Protein AF-A0A7V0YUP2-F1 (afdb_monomer_lite)

Foldseek 3Di:
DDLPVDDPVVSVVVVVVCVDPVNVCCVVVCVVVVCVVVDDDDFAADDCCVQPVVLCCVQPVVVVVVQVVPPDDDPVNVCVVVVDDDPDSVPDDGAAAADDDDQAPDDPDPPDDPPDPDDHDPRPQDPVNVVVVVCVQCVPPPGHGHHD

Sequence (148 aa):
MNLDVYTPEHKLELEKLLDSPEWKKVINSGLVDEVKSNRLEPKKLRPFIDTVVNQLLEFNEERVKQLVGKNHITEDEILSELAKWPEDLNGKDPVISFLGFNVTPDCNFKPRCIYCNQPYVEPKVDLQTWKDIITESTSNVTDSGPYI

Secondary structure (DSSP, 8-state):
---TTS-HHHHHHHHHHHHSHHHHHHHHTSHHHHHHHT--PPPPBPPHIIIIIHHHHHHHHHHHHHHHHSTT--HHHHHHHHSSPPSSSTT--PPP-B----S----S-SSPPTT-----------HHHHHHHHHHHHHT-SS-B-B-

Structure (mmCIF, N/CA/C/O backbone):
data_AF-A0A7V0YUP2-F1
#
_entry.id   AF-A0A7V0YUP2-F1
#
loop_
_atom_site.group_PDB
_atom_site.id
_atom_site.type_symbol
_atom_site.label_atom_id
_atom_site.label_alt_id
_atom_site.label_comp_id
_atom_site.label_asym_id
_atom_site.label_entity_id
_atom_site.label_seq_id
_atom_site.pdbx_PDB_ins_code
_atom_site.Cartn_x
_atom_site.Cartn_y
_atom_site.Cartn_z
_atom_site.occupancy
_atom_site.B_iso_or_equiv
_atom_site.auth_seq_id
_atom_site.auth_comp_id
_atom_site.auth_asym_id
_atom_site.auth_atom_id
_atom_site.pdbx_PDB_model_num
ATOM 1 N N . MET A 1 1 ? -2.322 -10.654 27.657 1.00 70.25 1 MET A N 1
ATOM 2 C CA . MET A 1 1 ? -1.588 -9.817 26.684 1.00 70.25 1 MET A CA 1
ATOM 3 C C . MET A 1 1 ? -0.183 -9.636 27.238 1.00 70.25 1 MET A C 1
ATOM 5 O O . MET A 1 1 ? -0.086 -9.319 28.414 1.00 70.25 1 MET A O 1
ATOM 9 N N . ASN A 1 2 ? 0.876 -9.936 26.481 1.00 84.25 2 ASN A N 1
ATOM 10 C CA . ASN A 1 2 ? 2.246 -9.720 26.961 1.00 84.25 2 ASN A CA 1
ATOM 11 C C . ASN A 1 2 ? 2.661 -8.278 26.633 1.00 84.25 2 ASN A C 1
ATOM 13 O O . ASN A 1 2 ? 2.800 -7.950 25.457 1.00 84.25 2 ASN A O 1
ATOM 17 N N . LEU A 1 3 ? 2.809 -7.430 27.654 1.00 88.88 3 LEU A N 1
ATOM 18 C CA . LEU A 1 3 ? 3.176 -6.018 27.494 1.00 88.88 3 LEU A CA 1
ATOM 19 C C . LEU A 1 3 ? 4.690 -5.772 27.583 1.00 88.88 3 LEU A C 1
ATOM 21 O O . LEU A 1 3 ? 5.134 -4.652 27.356 1.00 88.88 3 LEU A O 1
ATOM 25 N N . ASP A 1 4 ? 5.493 -6.801 27.865 1.00 90.06 4 ASP A N 1
ATOM 26 C CA . ASP A 1 4 ? 6.948 -6.672 28.040 1.00 90.06 4 ASP A CA 1
ATOM 27 C C . ASP A 1 4 ? 7.694 -6.374 26.727 1.00 90.06 4 ASP A C 1
ATOM 29 O O . ASP A 1 4 ? 8.891 -6.104 26.735 1.00 90.06 4 ASP A O 1
ATOM 33 N N . VAL A 1 5 ? 6.988 -6.404 25.592 1.00 92.00 5 VAL A N 1
ATOM 34 C CA . VAL A 1 5 ? 7.509 -6.019 24.270 1.00 92.00 5 VAL A CA 1
ATOM 35 C C . VAL A 1 5 ? 7.553 -4.501 24.053 1.00 92.00 5 VAL A C 1
ATOM 37 O O . VAL A 1 5 ? 8.150 -4.046 23.080 1.00 92.00 5 VAL A O 1
ATOM 40 N N . TYR A 1 6 ? 6.912 -3.718 24.925 1.00 89.31 6 TYR A N 1
ATOM 41 C CA . TYR A 1 6 ? 6.875 -2.258 24.845 1.00 89.31 6 TYR A CA 1
ATOM 42 C C . TYR A 1 6 ? 7.939 -1.616 25.741 1.00 89.31 6 TYR A C 1
ATOM 44 O O . TYR A 1 6 ? 8.422 -2.219 26.701 1.00 89.31 6 TYR A O 1
ATOM 52 N N . THR A 1 7 ? 8.286 -0.359 25.452 1.00 92.81 7 THR A N 1
ATOM 53 C CA . THR A 1 7 ? 9.123 0.443 26.356 1.00 92.81 7 THR A CA 1
ATOM 54 C C . THR A 1 7 ? 8.427 0.621 27.713 1.00 92.81 7 THR A C 1
ATOM 56 O O . THR A 1 7 ? 7.192 0.588 27.76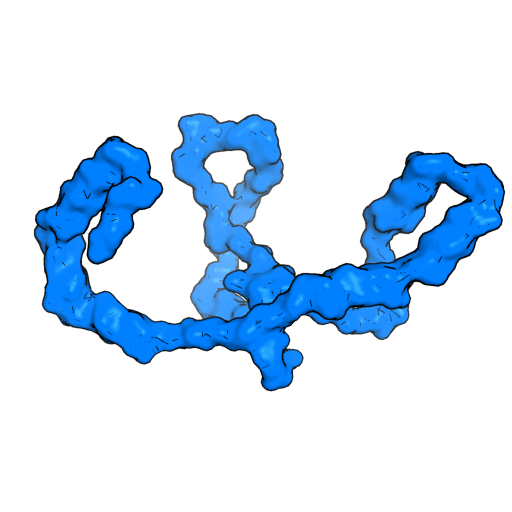6 1.00 92.81 7 THR A O 1
ATOM 59 N N . PRO A 1 8 ? 9.171 0.828 28.817 1.00 94.88 8 PRO A N 1
ATOM 60 C CA . PRO A 1 8 ? 8.582 0.959 30.151 1.00 94.88 8 PRO A CA 1
ATOM 61 C C . PRO A 1 8 ? 7.487 2.031 30.248 1.00 94.88 8 PRO A C 1
ATOM 63 O O . PRO A 1 8 ? 6.466 1.812 30.897 1.00 94.88 8 PRO A O 1
ATOM 66 N N . GLU A 1 9 ? 7.665 3.166 29.570 1.00 91.75 9 GLU A N 1
ATOM 67 C CA . GLU A 1 9 ? 6.707 4.274 29.571 1.00 91.75 9 GLU A CA 1
ATOM 68 C C . GLU A 1 9 ? 5.401 3.887 28.869 1.00 91.75 9 GLU A C 1
ATOM 70 O O . GLU A 1 9 ? 4.321 4.072 29.430 1.00 91.75 9 GLU A O 1
ATOM 75 N N . HIS A 1 10 ? 5.495 3.286 27.679 1.00 88.19 10 HIS A N 1
ATOM 76 C CA . HIS A 1 10 ? 4.322 2.817 26.941 1.00 88.19 10 HIS A CA 1
ATOM 77 C C . HIS A 1 10 ? 3.626 1.658 27.653 1.00 88.19 10 HIS A C 1
ATOM 79 O O . HIS A 1 10 ? 2.399 1.604 27.669 1.00 88.19 10 HIS A O 1
ATOM 85 N N . LYS A 1 11 ? 4.383 0.747 28.277 1.00 94.19 11 LYS A N 1
ATOM 86 C CA . LYS A 1 11 ? 3.814 -0.325 29.098 1.00 94.19 11 LYS A CA 1
ATOM 87 C C . LYS A 1 11 ? 2.955 0.254 30.223 1.00 94.19 11 LYS A C 1
ATOM 89 O O . LYS A 1 11 ? 1.805 -0.149 30.359 1.00 94.19 11 LYS A O 1
ATOM 94 N N . LEU A 1 12 ? 3.474 1.231 30.969 1.00 95.12 12 LEU A N 1
ATOM 95 C CA . LEU A 1 12 ? 2.739 1.873 32.061 1.00 95.12 12 LEU A CA 1
ATOM 96 C C . LEU A 1 12 ? 1.480 2.605 31.566 1.00 95.12 12 LEU A C 1
ATOM 98 O O . LEU A 1 12 ? 0.448 2.600 32.238 1.00 95.12 12 LEU A O 1
ATOM 102 N N . GLU A 1 13 ? 1.553 3.257 30.405 1.00 93.75 13 GLU A N 1
ATOM 103 C CA . GLU A 1 13 ? 0.399 3.920 29.793 1.00 93.75 13 GLU A CA 1
ATOM 104 C C . GLU A 1 13 ? -0.684 2.914 29.378 1.00 93.75 13 GLU A C 1
ATOM 106 O O . GLU A 1 13 ? -1.858 3.104 29.704 1.00 93.75 13 GLU A O 1
ATOM 111 N N . LEU A 1 14 ? -0.291 1.807 28.744 1.00 92.31 14 LEU A N 1
ATOM 112 C CA . LEU A 1 14 ? -1.197 0.721 28.370 1.00 92.31 14 LEU A CA 1
ATOM 113 C C . LEU A 1 14 ? -1.815 0.039 29.594 1.00 92.31 14 LEU A C 1
ATOM 115 O O . LEU A 1 14 ? -3.007 -0.249 29.579 1.00 92.31 14 LEU A O 1
ATOM 119 N N . GLU A 1 15 ? -1.047 -0.184 30.662 1.00 94.25 15 GLU A N 1
ATOM 120 C CA . GLU A 1 15 ? -1.561 -0.731 31.924 1.00 94.25 15 GLU A CA 1
ATOM 121 C C . GLU A 1 15 ? -2.644 0.176 32.517 1.00 94.25 15 GLU A C 1
ATOM 123 O O . GLU A 1 15 ? -3.741 -0.294 32.813 1.00 94.25 15 GLU A O 1
ATOM 128 N N . LYS A 1 16 ? -2.397 1.492 32.594 1.00 95.06 16 LYS A N 1
ATOM 129 C CA . LYS A 1 16 ? -3.402 2.468 33.053 1.00 95.06 16 LYS A CA 1
ATOM 130 C C . LYS A 1 16 ? -4.652 2.473 32.180 1.00 95.06 16 LYS A C 1
ATOM 132 O O . LYS A 1 16 ? -5.760 2.572 32.704 1.00 95.06 16 LYS A O 1
ATOM 137 N N . LEU A 1 17 ? -4.474 2.392 30.862 1.00 92.50 17 LEU A N 1
ATOM 138 C CA . LEU A 1 17 ? -5.576 2.374 29.907 1.00 92.50 17 LEU A CA 1
ATOM 139 C C . LEU A 1 17 ? -6.430 1.109 30.078 1.00 92.50 17 LEU A C 1
ATOM 141 O O . LEU A 1 17 ? -7.649 1.205 30.163 1.00 92.50 17 LEU A O 1
ATOM 145 N N . LEU A 1 18 ? -5.796 -0.061 30.187 1.00 90.50 18 LEU A N 1
ATOM 146 C CA . LEU A 1 18 ? -6.474 -1.340 30.417 1.00 90.50 18 LEU A CA 1
ATOM 147 C C . LEU A 1 18 ? -7.170 -1.391 31.781 1.00 90.50 18 LEU A C 1
ATOM 149 O O . LEU A 1 18 ? -8.205 -2.044 31.922 1.00 90.50 18 LEU A O 1
ATOM 153 N N . ASP A 1 19 ? -6.627 -0.692 32.778 1.00 93.31 19 ASP A N 1
ATOM 154 C CA . ASP A 1 19 ? -7.236 -0.592 34.098 1.00 93.31 19 ASP A CA 1
ATOM 155 C C . ASP A 1 19 ? -8.394 0.407 34.189 1.00 93.31 19 ASP A C 1
ATOM 157 O O . ASP A 1 19 ? -9.111 0.390 35.201 1.00 93.31 19 ASP A O 1
ATOM 161 N N . SER A 1 20 ? -8.614 1.225 33.153 1.00 96.06 20 SER A N 1
ATOM 162 C CA . SER A 1 20 ? -9.666 2.238 33.140 1.00 96.06 20 SER A CA 1
ATOM 163 C C . SER A 1 20 ? -11.068 1.602 33.181 1.00 96.06 20 SER A C 1
ATOM 165 O O . SER A 1 20 ? -11.297 0.539 32.588 1.00 96.06 20 SER A O 1
ATOM 167 N N . PRO A 1 21 ? -12.046 2.224 33.872 1.00 94.94 21 PRO A N 1
ATOM 168 C CA . PRO A 1 21 ? -13.414 1.707 33.947 1.00 94.94 21 PRO A CA 1
ATOM 169 C C . PRO A 1 21 ? -14.079 1.528 32.577 1.00 94.94 21 PRO A C 1
ATOM 171 O O . PRO A 1 21 ? -14.833 0.576 32.373 1.00 94.94 21 PRO A O 1
ATOM 174 N N . GLU A 1 22 ? -13.798 2.427 31.635 1.00 92.62 22 GLU A N 1
ATOM 175 C CA . GLU A 1 22 ? -14.339 2.412 30.277 1.00 92.62 22 GLU A CA 1
ATOM 176 C C . GLU A 1 22 ? -13.846 1.183 29.511 1.00 92.62 22 GLU A C 1
ATOM 178 O O . GLU A 1 22 ? -14.652 0.445 28.940 1.00 92.62 22 GLU A O 1
ATOM 183 N N . TRP A 1 23 ? -12.539 0.913 29.557 1.00 90.00 23 TRP A N 1
ATOM 184 C CA . TRP A 1 23 ? -11.956 -0.258 28.910 1.00 90.00 23 TRP A CA 1
ATOM 185 C C . TRP A 1 23 ? -12.365 -1.556 29.586 1.00 90.00 23 TRP A C 1
ATOM 187 O O . TRP A 1 23 ? -12.775 -2.487 28.895 1.00 90.00 23 TRP A O 1
ATOM 197 N N . LYS A 1 24 ? -12.369 -1.614 30.923 1.00 92.38 24 LYS A N 1
ATOM 198 C CA . LYS A 1 24 ? -12.889 -2.778 31.659 1.00 92.38 24 LYS A CA 1
ATOM 199 C C . LYS A 1 24 ? -14.331 -3.088 31.276 1.00 92.38 24 LYS A C 1
ATOM 201 O O . LYS A 1 24 ? -14.671 -4.253 31.090 1.00 92.38 24 LYS A O 1
ATOM 206 N N . LYS A 1 25 ? -15.177 -2.068 31.103 1.00 93.62 25 LYS A N 1
ATOM 207 C CA . LYS A 1 25 ? -16.561 -2.245 30.648 1.00 93.62 25 LYS A CA 1
ATOM 208 C C . LYS A 1 25 ? -16.634 -2.855 29.245 1.00 93.62 25 LYS A C 1
ATOM 210 O O . LYS A 1 25 ? -17.438 -3.756 29.042 1.00 93.62 25 LYS A O 1
ATOM 215 N N . VAL A 1 26 ? -15.818 -2.386 28.300 1.00 88.62 26 VAL A N 1
ATOM 216 C CA . VAL A 1 26 ? -15.782 -2.904 26.917 1.00 88.62 26 VAL A CA 1
ATOM 217 C C . VAL A 1 26 ? -15.215 -4.324 26.851 1.00 88.62 26 VAL A C 1
ATOM 219 O O . VAL A 1 26 ? -15.740 -5.166 26.131 1.00 88.62 26 VAL A O 1
ATOM 222 N N . ILE A 1 27 ? -14.163 -4.616 27.616 1.00 86.81 27 ILE A N 1
ATOM 223 C CA . ILE A 1 27 ? -13.562 -5.955 27.669 1.00 86.81 27 ILE A CA 1
ATOM 224 C C . ILE A 1 27 ? -14.552 -6.952 28.283 1.00 86.81 27 ILE A C 1
ATOM 226 O O . ILE A 1 27 ? -14.745 -8.041 27.751 1.00 86.81 27 ILE A O 1
ATOM 230 N N . ASN A 1 28 ? -15.234 -6.559 29.362 1.00 91.31 28 ASN A N 1
ATOM 231 C CA . ASN A 1 2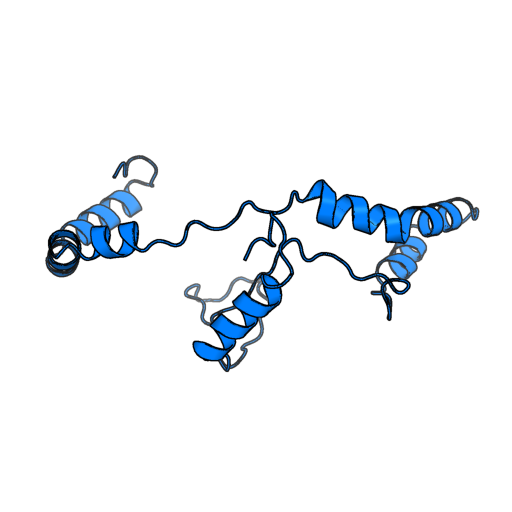8 ? -16.185 -7.421 30.065 1.00 91.31 28 ASN A CA 1
ATOM 232 C C . ASN A 1 28 ? -17.564 -7.511 29.392 1.00 91.31 28 ASN A C 1
ATOM 234 O O . ASN A 1 28 ? -18.374 -8.335 29.808 1.00 91.31 28 ASN A O 1
ATOM 238 N N . SER A 1 29 ? -17.871 -6.682 28.388 1.00 92.88 29 SER A N 1
ATOM 239 C CA . SER A 1 29 ? -19.177 -6.720 27.714 1.00 92.88 29 SER A CA 1
ATOM 240 C C . SER A 1 29 ? -19.334 -7.899 26.751 1.00 92.88 29 SER A C 1
ATOM 242 O O . SER A 1 29 ? -20.416 -8.080 26.202 1.00 92.88 29 SER A O 1
ATOM 244 N N . GLY A 1 30 ? -18.269 -8.671 26.511 1.00 89.31 30 GLY A N 1
ATOM 245 C CA . GLY A 1 30 ? -18.237 -9.719 25.489 1.00 89.31 30 GLY A CA 1
ATOM 246 C C . GLY A 1 30 ? -18.053 -9.184 24.066 1.00 89.31 30 GLY A C 1
ATOM 247 O O . GLY A 1 30 ? -17.861 -9.976 23.148 1.00 89.31 30 GLY A O 1
ATOM 248 N N . LEU A 1 31 ? -18.024 -7.856 23.875 1.00 88.06 31 LEU A N 1
ATOM 249 C CA . LEU A 1 31 ? -17.852 -7.230 22.560 1.00 88.06 31 LEU A CA 1
ATOM 250 C C . LEU A 1 31 ? -16.540 -7.658 21.891 1.00 88.06 31 LEU A C 1
ATOM 252 O O . LEU A 1 31 ? -16.503 -7.862 20.685 1.00 88.06 31 LEU A O 1
ATOM 256 N N . VAL A 1 32 ? -15.459 -7.811 22.660 1.00 84.75 32 VAL A N 1
ATOM 257 C CA . VAL A 1 32 ? -14.160 -8.249 22.120 1.00 84.75 32 VAL A CA 1
ATOM 258 C C . VAL A 1 32 ? -14.259 -9.655 21.523 1.00 84.75 32 VAL A C 1
ATOM 260 O O . VAL A 1 32 ? -13.745 -9.892 20.430 1.00 84.75 32 VAL A O 1
ATOM 263 N N . ASP A 1 33 ? -14.944 -10.571 22.208 1.00 88.19 33 ASP A N 1
ATOM 264 C CA . ASP A 1 33 ? -15.135 -11.945 21.738 1.00 88.19 33 ASP A CA 1
ATOM 265 C C . ASP A 1 33 ? -16.111 -12.012 20.559 1.00 88.19 33 ASP A C 1
ATOM 267 O O . ASP A 1 33 ? -15.870 -12.755 19.609 1.00 88.19 33 ASP A O 1
ATOM 271 N N . GLU A 1 34 ? -17.166 -11.194 20.575 1.00 87.81 34 GLU A N 1
ATOM 272 C CA . GLU A 1 34 ? -18.107 -11.042 19.461 1.00 87.81 34 GLU A CA 1
ATOM 273 C C . GLU A 1 34 ? -17.423 -10.492 18.201 1.00 87.81 34 GLU A C 1
ATOM 275 O O . GLU A 1 34 ? -17.591 -11.023 17.105 1.00 87.81 34 GLU A O 1
ATOM 280 N N . VAL A 1 35 ? -16.605 -9.447 18.328 1.00 85.62 35 VAL A N 1
ATOM 281 C CA . VAL A 1 35 ? -15.845 -8.894 17.195 1.00 85.62 35 VAL A CA 1
ATOM 282 C C . VAL A 1 35 ? -14.829 -9.914 16.686 1.00 85.62 35 VAL A C 1
ATOM 284 O O . VAL A 1 35 ? -14.631 -10.041 15.480 1.00 85.62 35 VAL A O 1
ATOM 287 N N . LYS A 1 36 ? -14.202 -10.675 17.589 1.00 83.06 36 LYS A N 1
ATOM 288 C CA . LYS A 1 36 ? -13.252 -11.727 17.223 1.00 83.06 36 LYS A CA 1
ATOM 289 C C . LYS A 1 36 ? -13.923 -12.885 16.482 1.00 83.06 36 LYS A C 1
ATOM 291 O O . LYS A 1 36 ? -13.337 -13.382 15.526 1.00 83.06 36 LYS A O 1
ATOM 296 N N . SER A 1 37 ? -15.112 -13.322 16.897 1.00 86.12 37 SER A N 1
ATOM 297 C CA . SER A 1 37 ? -15.841 -14.412 16.230 1.00 86.12 37 SER A CA 1
ATOM 298 C C . SER A 1 37 ? -16.388 -13.998 14.864 1.00 86.12 37 SER A C 1
ATOM 300 O O . SER A 1 37 ? -16.447 -14.821 13.954 1.00 86.12 37 SER A O 1
ATOM 302 N N . ASN A 1 38 ? -16.706 -12.714 14.700 1.00 81.31 38 ASN A N 1
ATOM 303 C CA . ASN A 1 38 ? -17.124 -12.118 13.433 1.00 81.31 38 ASN A CA 1
ATOM 304 C C . ASN A 1 38 ? -15.951 -11.600 12.587 1.00 81.31 38 ASN A C 1
ATOM 306 O O . ASN A 1 38 ? -16.164 -10.949 11.560 1.00 81.31 38 ASN A O 1
ATOM 310 N N . ARG A 1 39 ? -14.705 -11.855 13.006 1.00 77.06 39 ARG A N 1
ATOM 311 C CA . ARG A 1 39 ? -13.528 -11.414 12.266 1.00 77.06 39 ARG A CA 1
ATOM 312 C C . ARG A 1 39 ? -13.484 -12.129 10.922 1.00 77.06 39 ARG A C 1
ATOM 314 O O . ARG A 1 39 ? -13.394 -13.351 10.848 1.00 77.06 39 ARG A O 1
ATOM 321 N N . LEU A 1 40 ? -13.479 -11.342 9.854 1.00 73.25 40 LEU A N 1
ATOM 322 C CA . LEU A 1 40 ? -13.149 -11.841 8.530 1.00 73.25 40 LEU A CA 1
ATOM 323 C C . LEU A 1 40 ? -11.645 -12.119 8.497 1.00 73.25 40 LEU A C 1
ATOM 325 O O . LEU A 1 40 ? -10.835 -11.199 8.628 1.00 73.25 40 LEU A O 1
ATOM 329 N N . GLU A 1 41 ? -11.271 -13.389 8.359 1.00 68.38 41 GLU A N 1
ATOM 330 C CA . GLU A 1 41 ? -9.882 -13.744 8.084 1.00 68.38 41 GLU A CA 1
ATOM 331 C C . GLU A 1 41 ? -9.559 -13.332 6.641 1.00 68.38 41 GLU A C 1
ATOM 333 O O . GLU A 1 41 ? -10.264 -13.750 5.712 1.00 68.38 41 GLU A O 1
ATOM 338 N N . PRO A 1 42 ? -8.538 -12.485 6.426 1.00 66.56 42 PRO A N 1
ATOM 339 C CA . PRO A 1 42 ? -8.174 -12.078 5.082 1.00 66.56 42 PRO A CA 1
ATOM 340 C C . PRO A 1 42 ? -7.746 -13.304 4.270 1.00 66.56 42 PRO A C 1
ATOM 342 O O . PRO A 1 42 ? -7.117 -14.235 4.781 1.00 66.56 42 PRO A O 1
ATOM 345 N N . LYS A 1 43 ? -8.077 -13.301 2.974 1.00 69.12 43 LYS A N 1
ATOM 346 C CA . LYS A 1 43 ? -7.573 -14.316 2.042 1.00 69.12 43 LYS A CA 1
ATOM 347 C C . LYS A 1 43 ? -6.041 -14.298 2.035 1.00 69.12 43 LYS A C 1
ATOM 349 O O . LYS A 1 43 ? -5.411 -13.294 2.369 1.00 69.12 43 LYS A O 1
ATOM 354 N N . LYS A 1 44 ? -5.432 -15.408 1.603 1.00 78.50 44 LYS A N 1
ATOM 355 C CA . LYS A 1 44 ? -3.982 -15.450 1.385 1.00 78.50 44 LYS A CA 1
ATOM 356 C C . LYS A 1 44 ? -3.568 -14.309 0.455 1.00 78.50 44 LYS A C 1
ATOM 358 O O . LYS A 1 44 ? -4.200 -14.068 -0.573 1.00 78.50 44 LYS A O 1
ATOM 363 N N . LEU A 1 45 ? -2.495 -13.628 0.831 1.00 78.06 45 LEU A N 1
ATOM 364 C CA . LEU A 1 45 ? -1.903 -12.576 0.019 1.00 78.06 45 LEU A CA 1
ATOM 365 C C . LEU A 1 45 ? -1.274 -13.183 -1.231 1.00 78.06 45 LEU A C 1
ATOM 367 O O . LEU A 1 45 ? -0.716 -14.285 -1.182 1.00 78.06 45 LEU A O 1
ATOM 371 N N . ARG A 1 46 ? -1.335 -12.454 -2.344 1.00 79.62 46 ARG A N 1
ATOM 372 C CA . ARG A 1 46 ? -0.545 -12.806 -3.524 1.00 79.62 46 ARG A CA 1
ATOM 373 C C . ARG A 1 46 ? 0.952 -12.708 -3.202 1.00 79.62 46 ARG A C 1
ATOM 375 O O . ARG A 1 46 ? 1.367 -11.753 -2.540 1.00 79.62 46 ARG A O 1
ATOM 382 N N . PRO A 1 47 ? 1.782 -13.656 -3.665 1.00 80.31 47 PRO A N 1
ATOM 383 C CA . PRO A 1 47 ? 3.224 -13.545 -3.511 1.00 80.31 47 PRO A CA 1
ATOM 384 C C . PRO A 1 47 ? 3.759 -12.337 -4.287 1.00 80.31 47 PRO A C 1
ATOM 386 O O . PRO A 1 47 ? 3.539 -12.214 -5.489 1.00 80.31 47 PRO A O 1
ATOM 389 N N . PHE A 1 48 ? 4.507 -11.468 -3.603 1.00 79.12 48 PHE A N 1
ATOM 390 C CA . PHE A 1 48 ? 5.077 -10.251 -4.190 1.00 79.12 48 PHE A CA 1
ATOM 391 C C . PHE A 1 48 ? 5.917 -10.527 -5.446 1.00 79.12 48 PHE A C 1
ATOM 393 O O . PHE A 1 48 ? 5.807 -9.803 -6.434 1.00 79.12 48 PHE A O 1
ATOM 400 N N . ILE A 1 49 ? 6.734 -11.587 -5.413 1.00 82.69 49 ILE A N 1
ATOM 401 C CA . ILE A 1 49 ? 7.580 -11.988 -6.544 1.00 82.69 49 ILE A CA 1
ATOM 402 C C . ILE A 1 49 ? 6.725 -12.271 -7.782 1.00 82.69 49 ILE A C 1
ATOM 404 O O . ILE A 1 49 ? 7.008 -11.745 -8.857 1.00 82.69 49 ILE A O 1
ATOM 408 N N . ASP A 1 50 ? 5.643 -13.026 -7.611 1.00 77.75 50 ASP A N 1
ATOM 409 C CA . ASP A 1 50 ? 4.805 -13.470 -8.720 1.00 77.75 50 ASP A CA 1
ATOM 410 C C . ASP A 1 50 ? 4.026 -12.313 -9.350 1.00 77.75 50 ASP A C 1
ATOM 412 O O . ASP A 1 50 ? 3.849 -12.273 -10.565 1.00 77.75 50 ASP A O 1
ATOM 416 N N . THR A 1 51 ? 3.584 -11.349 -8.540 1.00 74.94 51 THR A N 1
ATOM 417 C CA . THR A 1 51 ? 2.740 -10.242 -9.015 1.00 74.94 51 THR A CA 1
ATOM 418 C C . THR A 1 51 ? 3.496 -8.992 -9.425 1.00 74.94 51 THR A C 1
ATOM 420 O O . THR A 1 51 ? 3.011 -8.261 -10.271 1.00 74.94 51 THR A O 1
ATOM 423 N N . VAL A 1 52 ? 4.652 -8.708 -8.825 1.00 80.62 52 VAL A N 1
ATOM 424 C CA . VAL A 1 52 ? 5.387 -7.461 -9.088 1.00 80.62 52 VAL A CA 1
ATOM 425 C C . VAL A 1 52 ? 6.629 -7.750 -9.903 1.00 80.62 52 VAL A C 1
ATOM 427 O O . VAL A 1 52 ? 6.789 -7.216 -10.995 1.00 80.62 52 VAL A O 1
ATOM 430 N N . VAL A 1 53 ? 7.506 -8.616 -9.395 1.00 82.94 53 VAL A N 1
ATOM 431 C CA . VAL A 1 53 ? 8.813 -8.848 -10.020 1.00 82.94 53 VAL A CA 1
ATOM 432 C C . VAL A 1 53 ? 8.645 -9.519 -11.376 1.00 82.94 53 VAL A C 1
ATOM 434 O O . VAL A 1 53 ? 9.133 -8.996 -12.374 1.00 82.94 53 VAL A O 1
ATOM 437 N N . ASN A 1 54 ? 7.910 -10.630 -11.431 1.00 85.94 54 ASN A N 1
ATOM 438 C CA . ASN A 1 54 ? 7.727 -11.372 -12.675 1.00 85.94 54 ASN A CA 1
ATOM 439 C C . ASN A 1 54 ? 6.985 -10.539 -13.726 1.00 85.94 54 ASN A C 1
ATOM 441 O O . ASN A 1 54 ? 7.401 -10.533 -14.878 1.00 85.94 54 ASN A O 1
ATOM 445 N N . GLN A 1 55 ? 5.956 -9.780 -13.333 1.00 83.06 55 GLN A N 1
ATOM 446 C CA . GLN A 1 55 ? 5.232 -8.904 -14.262 1.00 83.06 55 GLN A CA 1
ATOM 447 C C . GLN A 1 55 ? 6.121 -7.784 -14.802 1.00 83.06 55 GLN A C 1
ATOM 449 O O . GLN A 1 55 ? 6.159 -7.552 -16.007 1.00 83.06 55 GLN A O 1
ATOM 454 N N . LEU A 1 56 ? 6.893 -7.118 -13.938 1.00 81.81 56 LEU A N 1
ATOM 455 C CA . LEU A 1 56 ? 7.808 -6.065 -14.376 1.00 81.81 56 LEU A CA 1
ATOM 456 C C . LEU A 1 56 ? 8.890 -6.599 -15.314 1.00 81.81 56 LEU A C 1
ATOM 458 O O . LEU A 1 56 ? 9.199 -5.930 -16.303 1.00 81.81 56 LEU A O 1
ATOM 462 N N . LEU A 1 57 ? 9.435 -7.788 -15.035 1.00 85.50 57 LEU A N 1
ATOM 463 C CA . LEU A 1 57 ? 10.360 -8.472 -15.938 1.00 85.50 57 LEU A CA 1
ATOM 464 C C . LEU A 1 57 ? 9.676 -8.773 -17.273 1.00 85.50 57 LEU A C 1
ATOM 466 O O . LEU A 1 57 ? 10.162 -8.347 -18.314 1.00 85.50 57 LEU A O 1
ATOM 470 N N . GLU A 1 58 ? 8.498 -9.391 -17.259 1.00 84.50 58 GLU A N 1
ATOM 471 C CA . GLU A 1 58 ? 7.745 -9.716 -18.473 1.00 84.50 58 GLU A CA 1
ATOM 472 C C . GLU A 1 58 ? 7.402 -8.473 -19.317 1.00 84.50 58 GLU A C 1
ATOM 474 O O . GLU A 1 58 ? 7.291 -8.552 -20.541 1.00 84.50 58 GLU A O 1
ATOM 479 N N . PHE A 1 59 ? 7.209 -7.315 -18.683 1.00 80.75 59 PHE A N 1
ATOM 480 C CA . PHE A 1 59 ? 6.875 -6.066 -19.371 1.00 80.75 59 PHE A CA 1
ATOM 481 C C . PHE A 1 59 ? 8.108 -5.365 -19.946 1.00 80.75 59 PHE A C 1
ATOM 483 O O . PHE A 1 59 ? 7.996 -4.670 -20.957 1.00 80.75 59 PHE A O 1
ATOM 490 N N . ASN A 1 60 ? 9.272 -5.504 -19.302 1.00 79.69 60 ASN A N 1
ATOM 491 C CA . ASN A 1 60 ? 10.418 -4.631 -19.560 1.00 79.69 60 ASN A CA 1
ATOM 492 C C . ASN A 1 60 ? 11.693 -5.351 -19.999 1.00 79.69 60 ASN A C 1
ATOM 494 O O . ASN A 1 60 ? 12.562 -4.687 -20.557 1.00 79.69 60 ASN A O 1
ATOM 498 N N . GLU A 1 61 ? 11.839 -6.656 -19.775 1.00 85.56 61 GLU A N 1
ATOM 499 C CA . GLU A 1 61 ? 13.117 -7.364 -19.922 1.00 85.56 61 GLU A CA 1
ATOM 500 C C . GLU A 1 61 ? 13.716 -7.204 -21.325 1.00 85.56 61 GLU A C 1
ATOM 502 O O . GLU A 1 61 ? 14.856 -6.759 -21.462 1.00 85.56 61 GLU A O 1
ATOM 507 N N . GLU A 1 62 ? 12.945 -7.480 -22.377 1.00 84.31 62 GLU A N 1
ATOM 508 C CA . GLU A 1 62 ? 13.435 -7.360 -23.756 1.00 84.31 62 GLU A CA 1
ATOM 509 C C . GLU A 1 62 ? 13.724 -5.907 -24.153 1.00 84.31 62 GLU A C 1
ATOM 511 O O . GLU A 1 62 ? 14.739 -5.626 -24.793 1.00 84.31 62 GLU A O 1
ATOM 516 N N . ARG A 1 63 ? 12.888 -4.959 -23.710 1.00 80.25 63 ARG A N 1
ATOM 517 C CA . ARG A 1 63 ? 13.113 -3.523 -23.936 1.00 80.25 63 ARG A CA 1
ATOM 518 C C . ARG A 1 63 ? 14.422 -3.069 -23.287 1.00 80.25 63 ARG A C 1
ATOM 520 O O . ARG A 1 63 ? 15.225 -2.396 -23.928 1.00 80.25 63 ARG A O 1
ATOM 527 N N . VAL A 1 64 ? 14.660 -3.466 -22.038 1.00 81.06 64 VAL A N 1
ATOM 528 C CA . VAL A 1 64 ? 15.877 -3.130 -21.288 1.00 81.06 64 VAL A CA 1
ATOM 529 C C . VAL A 1 64 ? 17.105 -3.783 -21.924 1.00 81.06 64 VAL A C 1
ATOM 531 O O . VAL A 1 64 ? 18.102 -3.097 -22.134 1.00 81.06 64 VAL A O 1
ATOM 534 N N . LYS A 1 65 ? 17.040 -5.063 -22.319 1.00 84.75 65 LYS A N 1
ATOM 535 C CA . LYS A 1 65 ? 18.139 -5.737 -23.039 1.00 84.75 65 LYS A CA 1
ATOM 536 C C . LYS A 1 65 ? 18.514 -5.006 -24.330 1.00 84.75 65 LYS A C 1
ATOM 538 O O . LYS A 1 65 ? 19.698 -4.835 -24.609 1.00 84.75 65 LYS A O 1
ATOM 543 N N . GLN A 1 66 ? 17.529 -4.536 -25.099 1.00 83.50 66 GLN A N 1
ATOM 544 C CA . GLN A 1 66 ? 17.777 -3.750 -26.312 1.00 83.50 66 GLN A CA 1
ATOM 545 C C . GLN A 1 66 ? 18.404 -2.383 -26.016 1.00 83.50 66 GLN A C 1
ATOM 547 O O . GLN A 1 66 ? 19.261 -1.940 -26.777 1.00 83.50 66 GLN A O 1
ATOM 552 N N . LEU A 1 67 ? 17.998 -1.716 -24.930 1.00 78.12 67 LEU A N 1
ATOM 553 C CA . LEU A 1 67 ? 18.593 -0.445 -24.502 1.00 78.12 67 LEU A CA 1
ATOM 554 C C . LEU A 1 67 ? 20.056 -0.623 -24.087 1.00 78.12 67 LEU A C 1
ATOM 556 O O . LEU A 1 67 ? 20.903 0.142 -24.530 1.00 78.12 67 LEU A O 1
ATOM 560 N N . VAL A 1 68 ? 20.364 -1.669 -23.315 1.00 76.88 68 VAL A N 1
ATOM 561 C CA . VAL A 1 68 ? 21.737 -1.985 -22.885 1.00 76.88 68 VAL A CA 1
ATOM 562 C C . VAL A 1 68 ? 22.612 -2.444 -24.058 1.00 76.88 68 VAL A C 1
ATOM 564 O O . VAL A 1 68 ? 23.798 -2.132 -24.105 1.00 76.88 68 VAL A O 1
ATOM 567 N N . GLY A 1 69 ? 22.043 -3.169 -25.027 1.00 78.19 69 GLY A N 1
ATOM 568 C CA . GLY A 1 69 ? 22.760 -3.639 -26.217 1.00 78.19 69 GLY A CA 1
ATOM 569 C C . GLY A 1 69 ? 23.101 -2.539 -27.231 1.00 78.19 69 GLY A C 1
ATOM 570 O O . GLY A 1 69 ? 23.953 -2.745 -28.098 1.00 78.19 69 GLY A O 1
ATOM 571 N N . LYS A 1 70 ? 22.469 -1.362 -27.137 1.00 73.12 70 LYS A N 1
ATOM 572 C CA . LYS A 1 70 ? 22.874 -0.171 -27.889 1.00 73.12 70 LYS A CA 1
ATOM 573 C C . LYS A 1 70 ? 24.079 0.442 -27.176 1.00 73.12 70 LYS A C 1
ATOM 575 O O . LYS A 1 70 ? 23.933 1.081 -26.141 1.00 73.12 70 LYS A O 1
ATOM 580 N N . ASN A 1 71 ? 25.279 0.231 -27.717 1.00 59.72 71 ASN A N 1
ATOM 581 C CA . ASN A 1 71 ? 26.491 0.873 -27.202 1.00 59.72 71 ASN A CA 1
ATOM 582 C C . ASN A 1 71 ? 26.259 2.385 -27.008 1.00 59.72 71 ASN A C 1
ATOM 584 O O . ASN A 1 71 ? 25.798 3.047 -27.937 1.00 59.72 71 ASN A O 1
ATOM 588 N N . HIS A 1 72 ? 26.652 2.898 -25.835 1.00 67.56 72 HIS A N 1
ATOM 589 C CA . HIS A 1 72 ? 26.591 4.307 -25.406 1.00 67.56 72 HIS A CA 1
ATOM 590 C C . HIS A 1 72 ? 25.271 4.829 -24.819 1.00 67.56 72 HIS A C 1
ATOM 592 O O . HIS A 1 72 ? 24.959 5.995 -25.029 1.00 67.56 72 HIS A O 1
ATOM 598 N N . ILE A 1 73 ? 24.544 4.032 -24.029 1.00 73.69 73 ILE A N 1
ATOM 599 C CA . ILE A 1 73 ? 23.518 4.591 -23.136 1.00 73.69 73 ILE A CA 1
ATOM 600 C C . ILE A 1 73 ? 24.124 4.945 -21.766 1.00 73.69 73 ILE A C 1
ATOM 602 O O . ILE A 1 73 ? 24.808 4.134 -21.137 1.00 73.69 73 ILE A O 1
ATOM 606 N N . THR A 1 74 ? 23.916 6.178 -21.322 1.00 79.62 74 THR A N 1
ATOM 607 C CA . THR A 1 74 ? 24.283 6.674 -19.989 1.00 79.62 74 THR A CA 1
ATOM 608 C C . THR A 1 74 ? 23.215 6.308 -18.954 1.00 79.62 74 THR A C 1
ATOM 610 O O . THR A 1 74 ? 22.078 5.988 -19.302 1.00 79.62 74 THR A O 1
ATOM 613 N N . GLU A 1 75 ? 23.559 6.355 -17.665 1.00 80.50 75 GLU A N 1
ATOM 614 C CA . GLU A 1 75 ? 22.600 6.117 -16.573 1.00 80.50 75 GLU A CA 1
ATOM 615 C C . GLU A 1 75 ? 21.395 7.072 -16.648 1.00 80.50 75 GLU A C 1
ATOM 617 O O . GLU A 1 75 ? 20.255 6.637 -16.491 1.00 80.50 75 GLU A O 1
ATOM 622 N N . ASP A 1 76 ? 21.633 8.340 -16.996 1.00 83.50 76 ASP A N 1
ATOM 623 C CA . ASP A 1 76 ? 20.585 9.353 -17.164 1.00 83.50 76 ASP A CA 1
ATOM 624 C C . ASP A 1 76 ? 19.630 9.026 -18.321 1.00 83.50 76 ASP A C 1
ATOM 626 O O . ASP A 1 76 ? 18.422 9.250 -18.224 1.00 83.50 76 ASP A O 1
ATOM 630 N N . GLU A 1 77 ? 20.142 8.465 -19.418 1.00 80.19 77 GLU A N 1
ATOM 631 C CA . GLU A 1 77 ? 19.326 8.043 -20.560 1.00 80.19 77 GLU A CA 1
ATOM 632 C C . GLU A 1 77 ? 18.498 6.795 -20.234 1.00 80.19 77 GLU A C 1
ATOM 634 O O . GLU A 1 77 ? 17.325 6.729 -20.606 1.00 80.19 77 GLU A O 1
ATOM 639 N N . ILE A 1 78 ? 19.063 5.841 -19.481 1.00 77.88 78 ILE A N 1
ATOM 640 C CA . ILE A 1 78 ? 18.308 4.698 -18.946 1.00 77.88 78 ILE A CA 1
ATOM 641 C C . ILE A 1 78 ? 17.189 5.204 -18.030 1.00 77.88 78 ILE A C 1
ATOM 643 O O . ILE A 1 78 ? 16.038 4.795 -18.186 1.00 77.88 78 ILE A O 1
ATOM 647 N N . LEU A 1 79 ? 17.501 6.106 -17.096 1.00 82.06 79 LEU A N 1
ATOM 648 C CA . LEU A 1 79 ? 16.519 6.660 -16.168 1.00 82.06 79 LEU A CA 1
ATOM 649 C C . LEU A 1 79 ? 15.421 7.424 -16.913 1.00 82.06 79 LEU A C 1
ATOM 651 O O . LEU A 1 79 ? 14.247 7.203 -16.641 1.00 82.06 79 LEU A O 1
ATOM 655 N N . SER A 1 80 ? 15.771 8.270 -17.880 1.00 83.25 80 SER A N 1
ATOM 656 C CA . SER A 1 80 ? 14.806 9.024 -18.691 1.00 83.25 80 SER A CA 1
ATOM 657 C C . SER A 1 80 ? 13.833 8.111 -19.448 1.00 83.25 80 SER A C 1
ATOM 659 O O . SER A 1 80 ? 12.643 8.414 -19.550 1.00 83.25 80 SER A O 1
ATOM 661 N N . GLU A 1 81 ? 14.304 6.965 -19.945 1.00 78.75 81 GLU A N 1
ATOM 662 C CA . GLU A 1 81 ? 13.468 6.004 -20.672 1.00 78.75 81 GLU A CA 1
ATOM 663 C C . GLU A 1 81 ? 12.661 5.056 -19.772 1.00 78.75 81 GLU A C 1
ATOM 665 O O . GLU A 1 81 ? 11.559 4.638 -20.144 1.00 78.75 81 GLU A O 1
ATOM 670 N N . LEU A 1 82 ? 13.174 4.705 -18.590 1.00 76.62 82 LEU A N 1
ATOM 671 C CA . LEU A 1 82 ? 12.499 3.794 -17.658 1.00 76.62 82 LEU A CA 1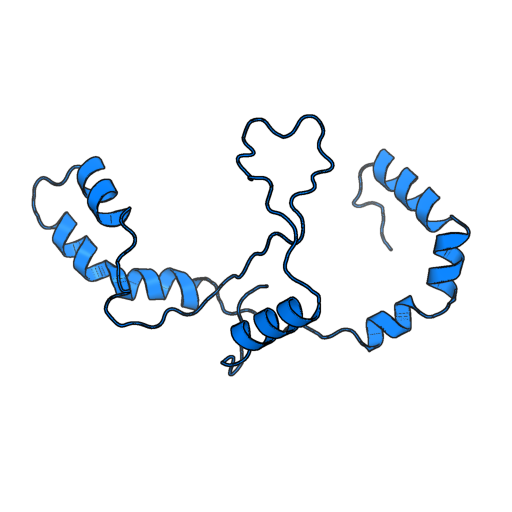
ATOM 672 C C . LEU A 1 82 ? 11.618 4.510 -16.624 1.00 76.62 82 LEU A C 1
ATOM 674 O O . LEU A 1 82 ? 10.696 3.890 -16.101 1.00 76.62 82 LEU A O 1
ATOM 678 N N . ALA A 1 83 ? 11.855 5.794 -16.342 1.00 80.69 83 ALA A N 1
ATOM 679 C CA . ALA A 1 83 ? 11.055 6.578 -15.396 1.00 80.69 83 ALA A CA 1
ATOM 680 C C . ALA A 1 83 ? 9.704 7.032 -15.97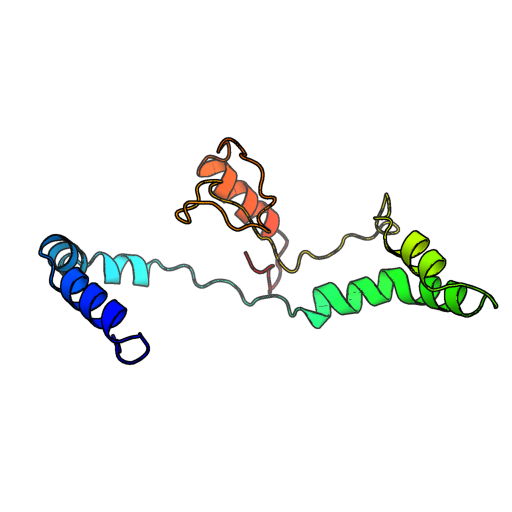1 1.00 80.69 83 ALA A C 1
ATOM 682 O O . ALA A 1 83 ? 8.837 7.491 -15.225 1.00 80.69 83 ALA A O 1
ATOM 683 N N . LYS A 1 84 ? 9.508 6.921 -17.288 1.00 75.31 84 LYS A N 1
ATOM 684 C CA . LYS A 1 84 ? 8.224 7.216 -17.926 1.00 75.31 84 LYS A CA 1
ATOM 685 C C . LYS A 1 84 ? 7.248 6.086 -17.621 1.00 75.31 84 LYS A C 1
ATOM 687 O O . LYS A 1 84 ? 7.483 4.939 -18.001 1.00 75.31 84 LYS A O 1
ATOM 692 N N . TRP A 1 85 ? 6.140 6.428 -16.967 1.00 67.50 85 TRP A N 1
ATOM 693 C CA . TRP A 1 85 ? 5.011 5.512 -16.881 1.00 67.50 85 TRP A CA 1
ATOM 694 C C . TRP A 1 85 ? 4.435 5.337 -18.288 1.00 67.50 85 TRP A C 1
ATOM 696 O O . TRP A 1 85 ? 4.153 6.347 -18.939 1.00 67.50 85 TRP A O 1
ATOM 706 N N . PRO A 1 86 ? 4.312 4.106 -18.800 1.00 69.81 86 PRO A N 1
ATOM 707 C CA . PRO A 1 86 ? 3.816 3.911 -20.149 1.00 69.81 86 PRO A CA 1
ATOM 708 C C . PRO A 1 86 ? 2.312 4.240 -20.197 1.00 69.81 86 PRO A C 1
ATOM 710 O O . PRO A 1 86 ? 1.595 4.039 -19.215 1.00 69.81 86 PRO A O 1
ATOM 713 N N . GLU A 1 87 ? 1.845 4.796 -21.320 1.00 74.19 87 GLU A N 1
ATOM 714 C CA . GLU A 1 87 ? 0.431 5.177 -21.502 1.00 74.19 87 GLU A CA 1
ATOM 715 C C . GLU A 1 87 ? -0.497 3.955 -21.444 1.00 74.19 87 GLU A C 1
ATOM 717 O O . GLU A 1 87 ? -1.611 4.037 -20.928 1.00 74.19 87 GLU A O 1
ATOM 722 N N . ASP A 1 88 ? -0.001 2.811 -21.917 1.00 71.62 88 ASP A N 1
ATOM 723 C CA . ASP A 1 88 ? -0.581 1.494 -21.722 1.00 71.62 88 ASP A CA 1
ATOM 724 C C . ASP A 1 88 ? 0.501 0.509 -21.252 1.00 71.62 88 ASP A C 1
ATOM 726 O O . ASP A 1 88 ? 1.695 0.699 -21.463 1.00 71.62 88 ASP A O 1
ATOM 730 N N . LEU A 1 89 ? 0.124 -0.573 -20.578 1.00 73.44 89 LEU A N 1
ATOM 731 C CA . LEU A 1 89 ? 1.089 -1.589 -20.140 1.00 73.44 89 LEU A CA 1
ATOM 732 C C . LEU A 1 89 ? 1.338 -2.612 -21.255 1.00 73.44 89 LEU A C 1
ATOM 734 O O . LEU A 1 89 ? 1.263 -3.818 -21.028 1.00 73.44 89 LEU A O 1
ATOM 738 N N . ASN A 1 90 ? 1.581 -2.131 -22.482 1.00 69.75 90 ASN A N 1
ATOM 739 C CA . ASN A 1 90 ? 1.664 -2.947 -23.698 1.00 69.75 90 ASN A CA 1
ATOM 740 C C . ASN A 1 90 ? 0.421 -3.842 -23.891 1.00 69.75 90 ASN A C 1
ATOM 742 O O . ASN A 1 90 ? 0.534 -5.023 -24.227 1.00 69.75 90 ASN A O 1
ATOM 746 N N . GLY A 1 91 ? -0.767 -3.304 -23.601 1.00 75.88 91 GLY A N 1
ATOM 747 C CA . GLY A 1 91 ? -2.033 -4.042 -23.668 1.00 75.88 91 GLY A CA 1
ATOM 748 C C . GLY A 1 91 ? -2.211 -5.139 -22.610 1.00 75.88 91 GLY A C 1
ATOM 749 O O . GLY A 1 91 ? -3.109 -5.969 -22.755 1.00 75.88 91 GLY A O 1
ATOM 750 N N . LYS A 1 92 ? -1.374 -5.176 -21.564 1.00 76.25 92 LYS A N 1
ATOM 751 C CA . LYS A 1 92 ? -1.497 -6.131 -20.454 1.00 76.25 92 LYS A CA 1
ATOM 752 C C . LYS A 1 92 ? -2.302 -5.552 -19.295 1.00 76.25 92 LYS A C 1
ATOM 754 O O . LYS A 1 92 ? -2.292 -4.347 -19.059 1.00 76.25 92 LYS A O 1
ATOM 759 N N . ASP A 1 93 ? -2.954 -6.444 -18.557 1.00 79.19 93 ASP A N 1
ATOM 760 C CA . ASP A 1 93 ? -3.712 -6.126 -17.348 1.00 79.19 93 ASP A CA 1
ATOM 761 C C . ASP A 1 93 ? -2.897 -6.558 -16.112 1.00 79.19 93 ASP A C 1
ATOM 763 O O . ASP A 1 93 ? -2.800 -7.759 -15.827 1.00 79.19 93 ASP A O 1
ATOM 767 N N . PRO A 1 94 ? -2.191 -5.629 -15.438 1.00 78.00 94 PRO A N 1
ATOM 768 C CA . PRO A 1 94 ? -1.323 -5.966 -14.322 1.00 78.00 94 PRO A CA 1
ATOM 769 C C . PRO A 1 94 ? -2.143 -6.401 -13.114 1.00 78.00 94 PRO A C 1
ATOM 771 O O . PRO A 1 94 ? -3.234 -5.909 -12.826 1.00 78.00 94 PRO A O 1
ATOM 774 N N . VAL A 1 95 ? -1.558 -7.284 -12.323 1.00 79.50 95 VAL A N 1
ATOM 775 C CA . VAL A 1 95 ? -2.211 -7.756 -11.112 1.00 79.50 95 VAL A CA 1
ATOM 776 C C . VAL A 1 95 ? -1.785 -6.861 -9.959 1.00 79.50 95 VAL A C 1
ATOM 778 O O . VAL A 1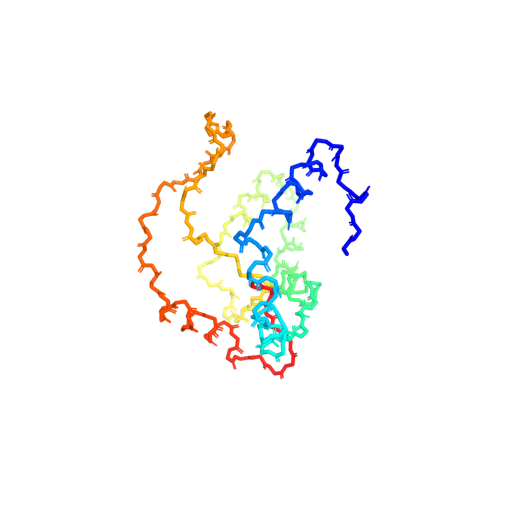 95 ? -0.610 -6.796 -9.609 1.00 79.50 95 VAL A O 1
ATOM 781 N N . ILE A 1 96 ? -2.749 -6.206 -9.313 1.00 77.81 96 ILE A N 1
ATOM 782 C CA . ILE A 1 96 ? -2.473 -5.411 -8.113 1.00 77.81 96 ILE A CA 1
ATOM 783 C C . ILE A 1 96 ? -1.971 -6.345 -7.001 1.00 77.81 96 ILE A C 1
ATOM 785 O O . ILE A 1 96 ? -2.627 -7.334 -6.651 1.00 77.81 96 ILE A O 1
ATOM 789 N N . SER A 1 97 ? -0.797 -6.030 -6.451 1.00 79.19 97 SER A N 1
ATOM 790 C CA . SER A 1 97 ? -0.175 -6.758 -5.337 1.00 79.19 97 SER A CA 1
ATOM 791 C C . SER A 1 97 ? -0.438 -6.101 -3.982 1.00 79.19 97 SER A C 1
ATOM 793 O O . SER A 1 97 ? -0.529 -6.783 -2.964 1.00 79.19 97 SER A O 1
ATOM 795 N N . PHE A 1 98 ? -0.546 -4.774 -3.970 1.00 81.88 98 PHE A N 1
ATOM 796 C CA . PHE A 1 98 ? -0.733 -3.948 -2.788 1.00 81.88 98 PHE A CA 1
ATOM 797 C C . PHE A 1 98 ? -1.625 -2.764 -3.142 1.00 81.88 98 PHE A C 1
ATOM 799 O O . PHE A 1 98 ? -1.460 -2.154 -4.198 1.00 81.88 98 PHE A O 1
ATOM 806 N N . LEU A 1 99 ? -2.536 -2.436 -2.241 1.00 81.94 99 LEU A N 1
ATOM 807 C CA . LEU A 1 99 ? -3.481 -1.354 -2.388 1.00 81.94 99 LEU A CA 1
ATOM 808 C C . LEU A 1 99 ? -3.535 -0.567 -1.079 1.00 81.94 99 LEU A C 1
ATOM 810 O O . LEU A 1 99 ? -4.277 -0.896 -0.163 1.00 81.94 99 LEU A O 1
ATOM 814 N N . GLY A 1 100 ? -2.706 0.470 -0.998 1.00 81.00 100 GLY A N 1
ATOM 815 C CA . GLY A 1 100 ? -2.658 1.362 0.153 1.00 81.00 100 GLY A CA 1
ATOM 816 C C . GLY A 1 100 ? -3.585 2.553 -0.031 1.00 81.00 100 GLY A C 1
ATOM 817 O O . GLY A 1 100 ? -3.609 3.169 -1.098 1.00 81.00 100 GLY A O 1
ATOM 818 N N . PHE A 1 101 ? -4.290 2.929 1.032 1.00 75.12 101 PHE A N 1
ATOM 819 C CA . PHE A 1 101 ? -5.161 4.096 1.020 1.00 75.12 101 PHE A CA 1
ATOM 820 C C . PHE A 1 101 ? -4.910 5.025 2.202 1.00 75.12 101 PHE A C 1
ATOM 822 O O . PHE A 1 101 ? -4.729 4.590 3.338 1.00 75.12 101 PHE A O 1
ATOM 829 N N . ASN A 1 102 ? -5.003 6.328 1.941 1.00 75.62 102 ASN A N 1
ATOM 830 C CA . ASN A 1 102 ? -5.063 7.336 2.990 1.00 75.62 102 ASN A CA 1
ATOM 831 C C . ASN A 1 102 ? -6.515 7.522 3.430 1.00 75.62 102 ASN A C 1
ATOM 833 O O . ASN A 1 102 ? -7.303 8.158 2.734 1.00 75.62 102 ASN A O 1
ATOM 837 N N . VAL A 1 103 ? -6.859 6.978 4.598 1.00 73.12 103 VAL A N 1
ATOM 838 C CA . VAL A 1 103 ? -8.210 7.103 5.177 1.00 73.12 103 VAL A CA 1
ATOM 839 C C . VAL A 1 103 ? -8.455 8.507 5.737 1.00 73.12 103 VAL A C 1
ATOM 841 O O . VAL A 1 103 ? -9.584 8.990 5.758 1.00 73.12 103 VAL A O 1
ATOM 844 N N . THR A 1 104 ? -7.391 9.187 6.167 1.00 74.94 104 THR A N 1
ATOM 845 C CA . THR A 1 104 ? -7.440 10.569 6.647 1.00 74.94 104 THR A CA 1
ATOM 846 C C . THR A 1 104 ? -6.132 11.303 6.329 1.00 74.94 104 THR A C 1
ATOM 848 O O . THR A 1 104 ? -5.063 10.687 6.374 1.00 74.94 104 THR A O 1
ATOM 851 N N . PRO A 1 105 ? -6.177 12.610 6.000 1.00 78.56 105 PRO A N 1
ATOM 852 C CA . PRO A 1 105 ? -4.988 13.460 5.942 1.00 78.56 105 PRO A CA 1
ATOM 853 C C . PRO A 1 105 ? -4.519 13.937 7.331 1.00 78.56 105 PRO A C 1
ATOM 855 O O . PRO A 1 105 ? -3.504 14.637 7.424 1.00 78.56 105 PRO A O 1
ATOM 858 N N . ASP A 1 106 ? -5.267 13.635 8.400 1.00 82.50 106 ASP A N 1
ATOM 859 C CA . ASP A 1 106 ? -4.936 14.069 9.753 1.00 82.50 106 ASP A CA 1
ATOM 860 C C . ASP A 1 106 ? -3.710 13.329 10.285 1.00 82.50 106 ASP A C 1
ATOM 862 O O . ASP A 1 106 ? -3.605 12.105 10.230 1.00 82.50 106 ASP A O 1
ATOM 866 N N . CYS A 1 107 ? -2.778 14.097 10.844 1.00 83.56 107 CYS A N 1
ATOM 867 C CA . CYS A 1 107 ? -1.533 13.594 11.401 1.00 83.56 107 CYS A CA 1
ATOM 868 C C . CYS A 1 107 ? -1.375 14.119 12.830 1.00 83.56 107 CYS A C 1
ATOM 870 O O . CYS A 1 107 ? -1.514 15.320 13.087 1.00 83.56 107 CYS A O 1
ATOM 872 N N . ASN A 1 108 ? -1.086 13.219 13.768 1.00 85.94 108 ASN A N 1
ATOM 873 C CA . ASN A 1 108 ? -0.852 13.564 15.169 1.00 85.94 108 ASN A CA 1
ATOM 874 C C . ASN A 1 108 ? 0.550 14.154 15.415 1.00 85.94 108 ASN A C 1
ATOM 876 O O . ASN A 1 108 ? 0.762 14.778 16.454 1.00 85.94 108 ASN A O 1
ATOM 880 N N . PHE A 1 109 ? 1.483 14.028 14.465 1.00 84.75 109 PHE A N 1
ATOM 881 C CA . PHE A 1 109 ? 2.787 14.689 14.530 1.00 84.75 109 PHE A CA 1
ATOM 882 C C . PHE A 1 109 ? 2.659 16.191 14.253 1.00 84.75 109 PHE A C 1
ATOM 884 O O . PHE A 1 109 ? 2.291 16.618 13.153 1.00 84.75 109 PHE A O 1
ATOM 891 N N . LYS A 1 110 ? 2.972 16.998 15.273 1.00 82.88 110 LYS A N 1
ATOM 892 C CA . LYS A 1 110 ? 2.949 18.466 15.224 1.00 82.88 110 LYS A CA 1
ATOM 893 C C . LYS A 1 110 ? 4.266 19.027 15.798 1.00 82.88 110 LYS A C 1
ATOM 895 O O . LYS A 1 110 ? 4.499 18.842 16.990 1.00 82.88 110 LYS A O 1
ATOM 900 N N . PRO A 1 111 ? 5.103 19.727 15.000 1.00 86.12 111 PRO A N 1
ATOM 901 C CA . PRO A 1 111 ? 4.932 20.015 13.571 1.00 86.12 111 PRO A CA 1
ATOM 902 C C . PRO A 1 111 ? 5.033 18.746 12.704 1.00 86.12 111 PRO A C 1
ATOM 904 O O . PRO A 1 111 ? 5.536 17.718 13.152 1.00 86.12 111 PRO A O 1
ATOM 907 N N . ARG A 1 112 ? 4.535 18.814 11.461 1.00 85.75 112 ARG A N 1
ATOM 908 C CA . ARG A 1 112 ? 4.648 17.706 10.496 1.00 85.75 112 ARG A CA 1
ATOM 909 C C . ARG A 1 112 ? 6.120 17.357 10.236 1.00 85.75 112 ARG A C 1
ATOM 911 O O . ARG A 1 112 ? 6.993 18.219 10.334 1.00 85.75 112 ARG A O 1
ATOM 918 N N . CYS A 1 113 ? 6.384 16.107 9.854 1.00 89.31 113 CYS A N 1
ATOM 919 C CA . CYS A 1 113 ? 7.722 15.659 9.467 1.00 89.31 113 CYS A CA 1
ATOM 920 C C . CYS A 1 113 ? 8.262 16.473 8.279 1.00 89.31 113 CYS A C 1
ATOM 922 O O . CYS A 1 113 ? 7.531 16.720 7.322 1.00 89.31 113 CYS A O 1
ATOM 924 N N . ILE A 1 114 ? 9.555 16.816 8.302 1.00 91.62 114 ILE A N 1
ATOM 925 C CA . ILE A 1 114 ? 10.216 17.639 7.266 1.00 91.62 114 ILE A CA 1
ATOM 926 C C . ILE A 1 114 ? 10.148 17.034 5.854 1.00 91.62 114 ILE A C 1
ATOM 928 O O . ILE A 1 114 ? 10.161 17.759 4.867 1.00 91.62 114 ILE A O 1
ATOM 932 N N . TYR A 1 115 ? 10.053 15.709 5.759 1.00 89.75 115 TYR A N 1
ATOM 933 C CA . TYR A 1 115 ? 9.959 14.965 4.502 1.00 89.75 115 TYR A CA 1
ATOM 934 C C . TYR A 1 115 ? 8.512 14.647 4.093 1.00 89.75 115 TYR A C 1
ATOM 936 O O . TYR A 1 115 ? 8.294 14.008 3.067 1.00 89.75 115 TYR A O 1
ATOM 944 N N . CYS A 1 116 ? 7.513 15.038 4.892 1.00 87.50 116 CYS A N 1
ATOM 945 C CA . CYS A 1 116 ? 6.120 14.742 4.580 1.00 87.50 116 CYS A CA 1
ATOM 946 C C . CYS A 1 116 ? 5.602 15.718 3.522 1.00 87.50 116 CYS A C 1
ATOM 948 O O . CYS A 1 116 ? 5.368 16.894 3.795 1.00 87.50 116 CYS A O 1
ATOM 950 N N . ASN A 1 117 ? 5.388 15.197 2.318 1.00 84.31 117 ASN A N 1
ATOM 951 C CA . ASN A 1 117 ? 4.780 15.908 1.200 1.00 84.31 117 ASN A CA 1
ATOM 952 C C . ASN A 1 117 ? 3.278 15.604 1.044 1.00 84.31 117 ASN A C 1
ATOM 954 O O . ASN A 1 117 ? 2.694 15.990 0.035 1.00 84.31 117 ASN A O 1
ATOM 958 N N . GLN A 1 118 ? 2.648 14.923 2.013 1.00 82.00 118 GLN A N 1
ATOM 959 C CA . GLN A 1 118 ? 1.238 14.544 1.929 1.00 82.00 118 GLN A CA 1
ATOM 960 C C . GLN A 1 118 ? 0.349 15.802 1.875 1.00 82.00 118 GLN A C 1
ATOM 962 O O . GLN A 1 118 ? 0.289 16.564 2.856 1.00 82.00 118 GLN A O 1
ATOM 967 N N . PRO A 1 119 ? -0.356 16.041 0.753 1.00 79.19 119 PRO A N 1
ATOM 968 C CA . PRO A 1 119 ? -1.268 17.165 0.653 1.00 79.19 119 PRO A CA 1
ATOM 969 C C . PRO A 1 119 ? -2.474 16.931 1.563 1.00 79.19 119 PRO A C 1
ATOM 971 O O . PRO A 1 119 ? -2.837 15.796 1.880 1.00 79.19 119 PRO A O 1
ATOM 974 N N . TYR A 1 120 ? -3.121 18.015 1.981 1.00 79.19 120 TYR A N 1
ATOM 975 C CA . TYR A 1 120 ? -4.446 17.883 2.571 1.00 79.19 120 TYR A CA 1
ATOM 976 C C . TYR A 1 120 ? -5.426 17.434 1.482 1.00 79.19 120 TYR A C 1
ATOM 978 O O . TYR A 1 120 ? -5.536 18.086 0.443 1.00 79.19 120 TYR A O 1
ATOM 986 N N . VAL A 1 121 ? -6.124 16.327 1.728 1.00 73.38 121 VAL A N 1
ATOM 987 C CA . VAL A 1 121 ? -7.178 15.804 0.856 1.00 73.38 121 VA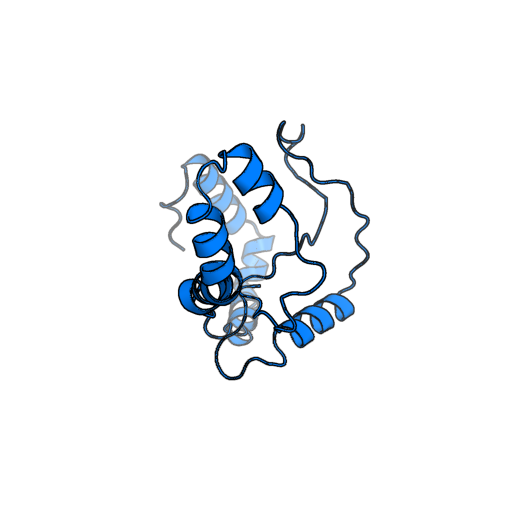L A CA 1
ATOM 988 C C . VAL A 1 121 ? -8.439 15.708 1.693 1.00 73.38 121 VAL A C 1
ATOM 990 O O . VAL A 1 121 ? -8.459 15.003 2.698 1.00 73.38 121 VAL A O 1
ATOM 993 N N . GLU A 1 122 ? -9.477 16.439 1.299 1.00 69.75 122 GLU A N 1
ATOM 994 C CA . GLU A 1 122 ? -10.768 16.390 1.980 1.00 69.75 122 GLU A CA 1
ATOM 995 C C . GLU A 1 122 ? -11.300 14.940 1.978 1.00 69.75 122 GLU A C 1
ATOM 997 O O . GLU A 1 122 ? -11.360 14.327 0.905 1.00 69.75 122 GLU A O 1
ATOM 1002 N N . PRO A 1 123 ? -11.669 14.364 3.139 1.00 71.50 123 PRO A N 1
ATOM 1003 C CA . PRO A 1 123 ? -12.209 13.011 3.195 1.00 71.50 123 PRO A CA 1
ATOM 1004 C C . PRO A 1 123 ? -13.561 12.959 2.475 1.00 71.50 123 PRO A C 1
ATOM 1006 O O . PRO A 1 123 ? -14.557 13.482 2.967 1.00 71.50 123 PRO A O 1
ATOM 1009 N N . LYS A 1 124 ? -13.593 12.343 1.290 1.00 71.81 124 LYS A N 1
ATOM 1010 C CA . LYS A 1 124 ? -14.812 12.200 0.468 1.00 71.81 124 LYS A CA 1
ATOM 1011 C C . LYS A 1 124 ? -15.302 10.762 0.331 1.00 71.81 124 LYS A C 1
ATOM 1013 O O . LYS A 1 124 ? -16.371 10.542 -0.225 1.00 71.81 124 LYS A O 1
ATOM 1018 N N . VAL A 1 125 ? -14.525 9.794 0.808 1.00 74.31 125 VAL A N 1
ATOM 1019 C CA . VAL A 1 125 ? -14.852 8.371 0.686 1.00 74.31 125 VAL A CA 1
ATOM 1020 C C . VAL A 1 125 ? -15.698 7.969 1.888 1.00 74.31 125 VAL A C 1
ATOM 1022 O O . VAL A 1 125 ? -15.191 7.855 3.005 1.00 74.31 125 VAL A O 1
ATOM 1025 N N . ASP A 1 126 ? -16.996 7.793 1.664 1.00 81.19 126 ASP A N 1
ATOM 1026 C CA . ASP A 1 126 ? -17.899 7.267 2.683 1.00 81.19 126 ASP A CA 1
ATOM 1027 C C . ASP A 1 126 ? -17.731 5.747 2.867 1.00 81.19 126 ASP A C 1
ATOM 1029 O O . ASP A 1 126 ? -17.038 5.065 2.108 1.00 81.19 126 ASP A O 1
ATOM 1033 N N . LEU A 1 127 ? -18.359 5.194 3.910 1.00 80.31 127 LEU A N 1
ATOM 1034 C CA . LEU A 1 127 ? -18.256 3.767 4.237 1.00 80.31 127 LEU A CA 1
ATOM 1035 C C . LEU A 1 127 ? -18.725 2.855 3.093 1.00 80.31 127 LEU A C 1
ATOM 1037 O O . LEU A 1 127 ? -18.221 1.740 2.966 1.00 80.31 127 LEU A O 1
ATOM 1041 N N . GLN A 1 128 ? -19.704 3.284 2.296 1.00 83.62 128 GLN A N 1
ATOM 1042 C CA . GLN A 1 128 ? -20.196 2.460 1.198 1.00 83.62 128 GLN A CA 1
ATOM 1043 C C . GLN A 1 128 ? -19.177 2.429 0.061 1.00 83.62 128 GLN A C 1
ATOM 1045 O O . GLN A 1 128 ? -18.784 1.348 -0.362 1.00 83.62 128 GLN A O 1
ATOM 1050 N N . THR A 1 129 ? -18.646 3.591 -0.313 1.00 82.62 129 THR A N 1
ATOM 1051 C CA . THR A 1 129 ? -17.568 3.725 -1.297 1.00 82.62 129 THR A CA 1
ATOM 1052 C C . THR A 1 129 ? -16.350 2.889 -0.891 1.00 82.62 129 THR A C 1
ATOM 1054 O O . THR A 1 129 ? -15.744 2.225 -1.726 1.00 82.62 129 THR A O 1
ATOM 1057 N N . TRP A 1 130 ? -16.027 2.828 0.406 1.00 81.88 130 TRP A N 1
ATOM 1058 C CA . TRP A 1 130 ? -14.984 1.933 0.923 1.00 81.88 130 TRP A CA 1
ATOM 1059 C C . TRP A 1 130 ? -15.254 0.457 0.645 1.00 81.88 130 TRP A C 1
ATOM 1061 O O . TRP A 1 130 ? -14.363 -0.267 0.199 1.00 81.88 130 TRP A O 1
ATOM 1071 N N . LYS A 1 131 ? -16.475 -0.006 0.919 1.00 82.56 131 LYS A N 1
ATOM 1072 C CA . LYS A 1 131 ? -16.864 -1.396 0.658 1.00 82.56 131 LYS A CA 1
ATOM 1073 C C . LYS A 1 131 ? -16.821 -1.706 -0.830 1.00 82.56 131 LYS A C 1
ATOM 1075 O O . LYS A 1 131 ? -16.404 -2.804 -1.194 1.00 82.56 131 LYS A O 1
ATOM 1080 N N . ASP A 1 132 ? -17.210 -0.750 -1.663 1.00 84.25 132 ASP A N 1
ATOM 1081 C CA . ASP A 1 132 ? -17.210 -0.900 -3.113 1.00 84.25 132 ASP A CA 1
ATOM 1082 C C . ASP A 1 132 ? -15.772 -1.038 -3.636 1.00 84.25 132 ASP A C 1
ATOM 1084 O O . ASP A 1 132 ? -15.483 -1.998 -4.341 1.00 84.25 132 ASP A O 1
ATOM 1088 N N . ILE A 1 133 ? -14.838 -0.193 -3.178 1.00 82.38 133 ILE A N 1
ATOM 1089 C CA . ILE A 1 133 ? -13.403 -0.282 -3.510 1.00 82.38 133 ILE A CA 1
ATOM 1090 C C . ILE A 1 133 ? -12.800 -1.632 -3.090 1.00 82.38 133 ILE A C 1
ATOM 1092 O O . ILE A 1 133 ? -12.065 -2.269 -3.852 1.00 82.38 133 ILE A O 1
ATOM 1096 N N . ILE A 1 134 ? -13.096 -2.094 -1.871 1.00 79.38 134 ILE A N 1
ATOM 1097 C CA . ILE A 1 134 ? -12.625 -3.399 -1.382 1.00 79.38 134 ILE A CA 1
ATOM 1098 C C . ILE A 1 134 ? -13.218 -4.519 -2.239 1.00 79.38 134 ILE A C 1
ATOM 1100 O O . ILE A 1 134 ? -12.512 -5.449 -2.622 1.00 79.38 134 ILE A O 1
ATOM 1104 N N . THR A 1 135 ? -14.504 -4.433 -2.570 1.00 80.75 135 THR A N 1
ATOM 1105 C CA . THR A 1 135 ? -15.181 -5.433 -3.401 1.00 80.75 135 THR A CA 1
ATOM 1106 C C . THR A 1 135 ? -14.572 -5.473 -4.795 1.00 80.75 135 THR A C 1
ATOM 1108 O O . THR A 1 135 ? -14.211 -6.545 -5.263 1.00 80.75 135 THR A O 1
ATOM 1111 N N . GLU A 1 136 ? -14.381 -4.322 -5.434 1.00 80.75 136 GLU A N 1
ATOM 1112 C CA . GLU A 1 136 ? -13.769 -4.206 -6.756 1.00 80.75 136 GLU A CA 1
ATOM 1113 C C . GLU A 1 136 ? -12.361 -4.812 -6.764 1.00 80.75 136 GLU A C 1
ATOM 1115 O O . GLU A 1 136 ? -12.093 -5.744 -7.524 1.00 80.75 136 GLU A O 1
ATOM 1120 N N . SER A 1 137 ? -11.500 -4.384 -5.838 1.00 76.94 137 SER A N 1
ATOM 1121 C CA . SER A 1 137 ? -10.113 -4.862 -5.728 1.00 76.94 137 SER A CA 1
ATOM 1122 C C . SER A 1 137 ? -9.975 -6.343 -5.348 1.00 76.94 137 SER A C 1
ATOM 1124 O O . SER A 1 137 ? -8.913 -6.938 -5.556 1.00 76.94 137 SER A O 1
ATOM 1126 N N . THR A 1 138 ? -11.040 -6.967 -4.832 1.00 74.69 138 THR A N 1
ATOM 1127 C CA . THR A 1 138 ? -11.061 -8.386 -4.439 1.00 74.69 138 THR A CA 1
ATOM 1128 C C . THR A 1 138 ? -11.962 -9.274 -5.307 1.00 74.69 138 THR A C 1
ATOM 1130 O O . THR A 1 138 ? -11.938 -10.497 -5.151 1.00 74.69 138 THR A O 1
ATOM 1133 N N . SER A 1 139 ? -12.719 -8.702 -6.249 1.00 68.81 139 SER A N 1
ATOM 1134 C CA . SER A 1 139 ? -13.736 -9.400 -7.055 1.00 68.81 139 SER A CA 1
ATOM 1135 C C . SER A 1 139 ? -13.155 -10.455 -8.004 1.00 68.81 139 SER A C 1
ATOM 1137 O O . SER A 1 139 ? -13.713 -11.542 -8.133 1.00 68.81 139 SER A O 1
ATOM 1139 N N . ASN A 1 140 ? -11.984 -10.190 -8.589 1.00 64.25 140 ASN A N 1
ATOM 1140 C CA . ASN A 1 140 ? -11.293 -11.094 -9.521 1.00 64.25 140 ASN A CA 1
ATOM 1141 C C . ASN A 1 140 ? -10.252 -11.996 -8.832 1.00 64.25 140 ASN A C 1
ATOM 1143 O O . ASN A 1 140 ? -9.233 -12.374 -9.412 1.00 64.25 140 ASN A O 1
ATOM 1147 N N . VAL A 1 141 ? -10.471 -12.319 -7.557 1.00 61.94 141 VAL A N 1
ATOM 1148 C CA . VAL A 1 141 ? -9.543 -13.120 -6.756 1.00 61.94 141 VAL A CA 1
ATOM 1149 C C . VAL A 1 141 ? -10.005 -14.573 -6.711 1.00 61.94 141 VAL A C 1
ATOM 1151 O O . VAL A 1 141 ? -10.884 -14.920 -5.918 1.00 61.94 141 VAL A O 1
ATOM 1154 N N . THR A 1 142 ? -9.380 -15.424 -7.529 1.00 62.66 142 THR A N 1
ATOM 1155 C CA . THR A 1 142 ? -9.618 -16.875 -7.538 1.00 62.66 142 THR A CA 1
ATOM 1156 C C . THR A 1 142 ? -9.203 -17.518 -6.211 1.00 62.66 142 THR A C 1
ATOM 1158 O O . THR A 1 142 ? -10.047 -18.139 -5.579 1.00 62.66 142 THR A O 1
ATOM 1161 N N . ASP A 1 143 ? -7.979 -17.256 -5.718 1.00 64.81 143 ASP A N 1
ATOM 1162 C CA . ASP A 1 143 ? -7.463 -17.842 -4.459 1.00 64.81 143 ASP A CA 1
ATOM 1163 C C . ASP A 1 143 ? -6.638 -16.884 -3.571 1.00 64.81 143 ASP A C 1
ATOM 1165 O O . ASP A 1 143 ? -6.585 -17.057 -2.349 1.00 64.81 143 ASP A O 1
ATOM 1169 N N . SER A 1 144 ? -6.004 -15.860 -4.154 1.00 72.88 144 SER A N 1
ATOM 1170 C CA . SER A 1 144 ? -5.143 -14.902 -3.443 1.00 72.88 144 SER A CA 1
ATOM 1171 C C . SER A 1 144 ? -5.311 -13.466 -3.945 1.00 72.88 144 SER A C 1
ATOM 1173 O O . SER A 1 144 ? -5.384 -13.219 -5.153 1.00 72.88 144 SER A O 1
ATOM 1175 N N . GLY A 1 145 ? -5.419 -12.516 -3.012 1.00 73.06 145 GLY A N 1
ATOM 1176 C CA . GLY A 1 145 ? -5.763 -11.113 -3.284 1.00 73.06 145 GLY A CA 1
ATOM 1177 C C . GLY A 1 145 ? -4.616 -10.134 -3.026 1.00 73.06 145 GLY A C 1
ATOM 1178 O O . GLY A 1 145 ? -3.582 -10.538 -2.479 1.00 73.06 145 GLY A O 1
ATOM 1179 N N . PRO A 1 146 ? -4.774 -8.858 -3.422 1.00 75.31 146 PRO A N 1
ATOM 1180 C CA . PRO A 1 146 ? -3.830 -7.819 -3.033 1.00 75.31 146 PRO A CA 1
ATOM 1181 C C . PRO A 1 146 ? -3.786 -7.681 -1.508 1.00 75.31 146 PRO A C 1
ATOM 1183 O O . PRO A 1 146 ? -4.771 -7.949 -0.818 1.00 75.31 146 PRO A O 1
ATOM 1186 N N . TYR A 1 147 ? -2.649 -7.231 -0.987 1.00 76.00 147 TYR A N 1
ATOM 1187 C CA . TYR A 1 147 ? -2.601 -6.691 0.366 1.00 76.00 147 TYR A CA 1
ATOM 1188 C C . TYR A 1 147 ? -3.350 -5.356 0.384 1.00 76.00 147 TYR A C 1
ATOM 1190 O O . TYR A 1 147 ? -2.990 -4.465 -0.385 1.00 76.00 147 TYR A O 1
ATOM 1198 N N . ILE A 1 148 ? -4.374 -5.234 1.228 1.00 72.25 148 ILE A N 1
ATOM 1199 C CA . ILE A 1 148 ? -5.145 -4.000 1.445 1.00 72.25 148 ILE A CA 1
ATOM 1200 C C . ILE A 1 148 ? -4.828 -3.485 2.846 1.00 72.25 148 ILE A C 1
ATOM 1202 O O . ILE A 1 148 ? -5.000 -4.284 3.796 1.00 72.25 148 ILE A O 1
#

pLDDT: mean 81.11, std 7.79, range [59.72, 96.06]

Radius of gyration: 23.39 Å; chains: 1; bounding box: 47×38×62 Å